Protein AF-A0A5D2F192-F1 (afdb_monomer_lite)

pLDDT: mean 70.92, std 15.69, range [38.0, 87.81]

InterPro domains:
  IPR010547 Plant specific mitochondrial import receptor subunit TOM20 [PTHR32409] (1-77)
  IPR011990 Tetratricopeptide-like helical domain superfamily [G3DSA:1.25.40.10] (1-84)
  IPR011990 Tetratricopeptide-like helical domain superfamily [SSF48452] (2-71)

Sequence (106 aa):
MIQDAISKLEEALSINPKKHDALWCLGNAQTSFAFLTNKEDEARPYFEKAAQYFQQAVDEDPSNEIYLKSLEISTSKGRRRYGVIECDPLVRKGLEKTVSIWEQNE

Structure (mmCIF, N/CA/C/O backbone):
data_AF-A0A5D2F192-F1
#
_entry.id   AF-A0A5D2F192-F1
#
loop_
_atom_site.group_PDB
_atom_site.id
_atom_site.type_symbol
_atom_site.label_atom_id
_atom_site.label_alt_id
_atom_site.label_comp_id
_atom_site.label_asym_id
_atom_site.label_entity_id
_atom_site.label_seq_id
_atom_site.pdbx_PDB_ins_code
_atom_site.Cartn_x
_atom_site.Cartn_y
_atom_site.Cartn_z
_atom_site.occupancy
_atom_site.B_iso_or_equiv
_atom_site.auth_seq_id
_atom_site.auth_comp_id
_atom_site.auth_asym_id
_atom_site.auth_atom_id
_atom_site.pdbx_PDB_model_num
ATOM 1 N N . MET A 1 1 ? 9.084 11.683 -4.789 1.00 64.44 1 MET A N 1
ATOM 2 C CA . MET A 1 1 ? 9.397 10.348 -5.366 1.00 64.44 1 MET A CA 1
ATOM 3 C C . MET A 1 1 ? 8.525 9.313 -4.661 1.00 64.44 1 MET A C 1
ATOM 5 O O . MET A 1 1 ? 8.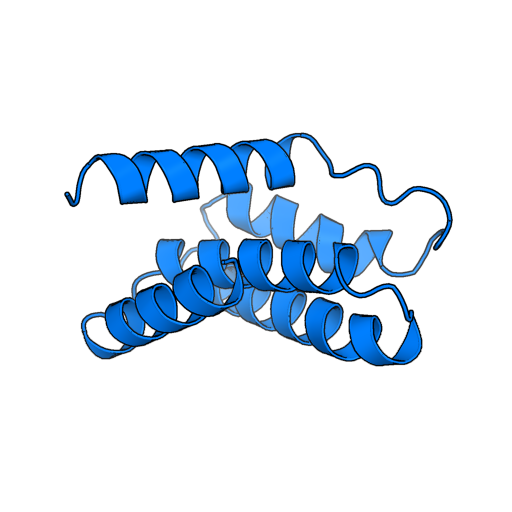215 9.540 -3.504 1.00 64.44 1 MET A O 1
ATOM 9 N N . ILE A 1 2 ? 8.103 8.213 -5.297 1.00 73.69 2 ILE A N 1
ATOM 10 C CA . ILE A 1 2 ? 7.157 7.245 -4.683 1.00 73.69 2 ILE A CA 1
ATOM 11 C C . ILE A 1 2 ? 7.679 6.664 -3.356 1.00 73.69 2 ILE A C 1
ATOM 13 O O . ILE A 1 2 ? 6.904 6.463 -2.429 1.00 73.69 2 ILE A O 1
ATOM 17 N N . GLN A 1 3 ? 8.995 6.484 -3.222 1.00 77.38 3 GLN A N 1
ATOM 18 C CA . GLN A 1 3 ? 9.620 6.113 -1.946 1.00 77.38 3 GLN A CA 1
ATOM 19 C C . GLN A 1 3 ? 9.378 7.138 -0.831 1.00 77.38 3 GLN A C 1
ATOM 21 O O . GLN A 1 3 ? 9.137 6.742 0.298 1.00 77.38 3 GLN A O 1
ATOM 26 N N . ASP A 1 4 ? 9.371 8.436 -1.144 1.00 79.31 4 ASP A N 1
ATOM 27 C CA . ASP A 1 4 ? 9.058 9.491 -0.170 1.00 79.31 4 ASP A CA 1
ATOM 28 C C . ASP A 1 4 ? 7.593 9.398 0.289 1.00 79.31 4 ASP A C 1
ATOM 30 O O . ASP A 1 4 ? 7.291 9.559 1.468 1.00 79.31 4 ASP A O 1
ATOM 34 N N . ALA A 1 5 ? 6.687 9.043 -0.633 1.00 77.81 5 ALA A N 1
ATOM 35 C CA . ALA A 1 5 ? 5.289 8.762 -0.312 1.00 77.81 5 ALA A CA 1
ATOM 36 C C . ALA A 1 5 ? 5.140 7.562 0.627 1.00 77.81 5 ALA A C 1
ATOM 38 O O . ALA A 1 5 ? 4.370 7.632 1.581 1.00 77.81 5 ALA A O 1
ATOM 39 N N . ILE A 1 6 ? 5.905 6.495 0.386 1.00 82.88 6 ILE A N 1
ATOM 40 C CA . ILE A 1 6 ? 5.948 5.320 1.261 1.00 82.88 6 ILE A 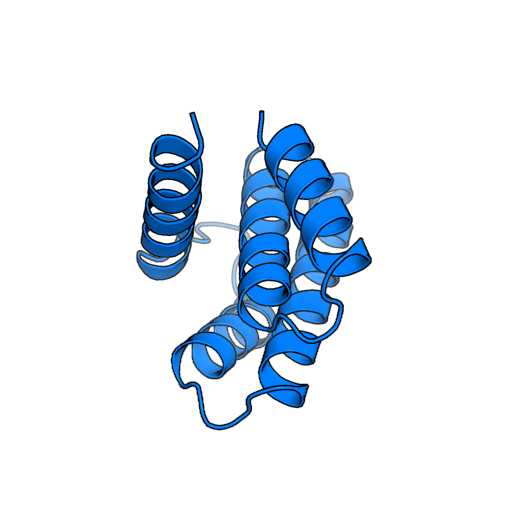CA 1
ATOM 41 C C . ILE A 1 6 ? 6.446 5.720 2.652 1.00 82.88 6 ILE A C 1
ATOM 43 O O . ILE A 1 6 ? 5.738 5.467 3.620 1.00 82.88 6 ILE A O 1
ATOM 47 N N . SER A 1 7 ? 7.580 6.422 2.754 1.00 84.94 7 SER A N 1
ATOM 48 C CA . SER A 1 7 ? 8.136 6.852 4.044 1.00 84.94 7 SER A CA 1
ATOM 49 C C . SER A 1 7 ? 7.155 7.707 4.849 1.00 84.94 7 SER A C 1
ATOM 51 O O . SER A 1 7 ? 6.918 7.420 6.019 1.00 84.94 7 SER A O 1
ATOM 53 N N . LYS A 1 8 ? 6.507 8.705 4.226 1.00 82.38 8 LYS A N 1
ATOM 54 C CA . LYS A 1 8 ? 5.527 9.550 4.932 1.00 82.38 8 LYS A CA 1
ATOM 55 C C . LYS A 1 8 ? 4.276 8.777 5.359 1.00 82.38 8 LYS A C 1
ATOM 57 O O . LYS A 1 8 ? 3.694 9.076 6.400 1.00 82.38 8 LYS A O 1
ATOM 62 N N . LEU A 1 9 ? 3.841 7.789 4.573 1.00 81.44 9 LEU A N 1
ATOM 63 C CA . LEU A 1 9 ? 2.726 6.917 4.950 1.00 81.44 9 LEU A CA 1
ATOM 64 C C . LEU A 1 9 ? 3.104 5.973 6.100 1.00 81.44 9 LEU A C 1
ATOM 66 O O . LEU A 1 9 ? 2.272 5.733 6.973 1.00 81.44 9 LEU A O 1
ATOM 70 N N . GLU A 1 10 ? 4.343 5.480 6.142 1.00 83.50 10 GLU A N 1
ATOM 71 C CA . GLU A 1 10 ? 4.860 4.700 7.272 1.00 83.50 10 GLU A CA 1
ATOM 72 C C . GLU A 1 10 ? 4.975 5.551 8.545 1.00 83.50 10 GLU A C 1
ATOM 74 O O . GLU A 1 10 ? 4.554 5.105 9.611 1.00 83.50 10 GLU A O 1
ATOM 79 N N . GLU A 1 11 ? 5.431 6.804 8.448 1.00 83.69 11 GLU A N 1
ATOM 80 C CA . GLU A 1 11 ? 5.400 7.749 9.574 1.00 83.69 11 GLU A CA 1
ATOM 81 C C . GLU A 1 11 ? 3.965 8.019 10.048 1.00 83.69 11 GLU A C 1
ATOM 83 O O . GLU A 1 11 ? 3.681 7.986 11.247 1.00 83.69 11 GLU A O 1
ATOM 88 N N . ALA A 1 12 ? 3.026 8.211 9.116 1.00 80.88 12 ALA A N 1
ATOM 89 C CA . ALA A 1 12 ? 1.617 8.399 9.444 1.00 80.88 12 ALA A CA 1
ATOM 90 C C . ALA A 1 12 ? 1.014 7.172 10.151 1.00 80.88 12 ALA A C 1
ATOM 92 O O . ALA A 1 12 ? 0.216 7.336 11.075 1.00 80.88 12 ALA A O 1
ATOM 93 N N . LEU A 1 13 ? 1.412 5.957 9.764 1.00 79.06 13 LEU A N 1
ATOM 94 C CA . LEU A 1 13 ? 1.036 4.723 10.461 1.00 79.06 13 LEU A CA 1
ATOM 95 C C . LEU A 1 13 ? 1.722 4.586 11.820 1.00 79.06 13 LEU A C 1
ATOM 97 O O . LEU A 1 13 ? 1.117 4.060 12.748 1.00 79.06 13 LEU A O 1
ATOM 101 N N . SER A 1 14 ? 2.945 5.093 11.976 1.00 79.94 14 SER A N 1
ATOM 102 C CA . SER A 1 14 ? 3.614 5.130 13.279 1.00 79.94 14 SER A CA 1
ATOM 103 C C . SER A 1 14 ? 2.890 6.047 14.270 1.00 79.94 14 SER A C 1
ATOM 105 O O . SER A 1 14 ? 2.928 5.791 15.472 1.00 79.94 14 SER A O 1
ATOM 107 N N . ILE A 1 15 ? 2.228 7.101 13.782 1.00 85.31 15 ILE A N 1
ATOM 108 C CA . ILE A 1 15 ? 1.397 7.998 14.598 1.00 85.31 15 ILE A CA 1
ATOM 109 C C . ILE A 1 15 ? 0.000 7.398 14.810 1.00 85.31 15 ILE A C 1
ATOM 111 O O . ILE A 1 15 ? -0.539 7.461 15.914 1.00 85.31 15 ILE A O 1
ATOM 115 N N . ASN A 1 16 ? -0.598 6.818 13.765 1.00 78.50 16 ASN A N 1
ATOM 116 C CA . ASN A 1 16 ? -1.908 6.179 13.835 1.00 78.50 16 ASN A CA 1
ATOM 117 C C . ASN A 1 16 ? -1.927 4.821 13.107 1.00 78.50 16 ASN A C 1
ATOM 119 O O . ASN A 1 16 ? -2.276 4.758 11.922 1.00 78.50 16 ASN A O 1
ATOM 123 N N . PRO A 1 17 ? -1.629 3.721 13.819 1.00 72.88 17 PRO A N 1
ATOM 124 C CA . PRO A 1 17 ? -1.501 2.397 13.211 1.00 72.88 17 PRO A CA 1
ATOM 125 C C . PRO A 1 17 ? -2.835 1.808 12.740 1.00 72.88 17 PRO A C 1
ATOM 127 O O . PRO A 1 17 ? -2.836 0.862 11.964 1.00 72.88 17 PRO A O 1
ATOM 130 N N . LYS A 1 18 ? -3.970 2.382 13.161 1.00 74.94 18 LYS A N 1
ATOM 131 C CA . LYS A 1 18 ? -5.319 1.957 12.749 1.00 74.94 18 LYS A CA 1
ATOM 132 C C . LYS A 1 18 ? -5.838 2.689 11.514 1.00 74.94 18 LYS A C 1
ATOM 134 O O . LYS A 1 18 ? -7.017 2.604 11.175 1.00 74.94 18 LYS A O 1
ATOM 139 N N . LYS A 1 19 ? -4.992 3.478 10.847 1.00 81.25 19 LYS A N 1
ATOM 140 C CA . LYS A 1 19 ? -5.409 4.227 9.663 1.00 81.25 19 LYS A CA 1
ATOM 141 C C . LYS A 1 19 ? -5.423 3.310 8.440 1.00 81.25 19 LYS A C 1
ATOM 143 O O . LYS A 1 19 ? -4.459 3.256 7.678 1.00 81.25 19 LYS A O 1
ATOM 148 N N . HIS A 1 20 ? -6.551 2.637 8.229 1.00 80.75 20 HIS A N 1
ATOM 149 C CA . HIS A 1 20 ? -6.814 1.789 7.060 1.00 80.75 20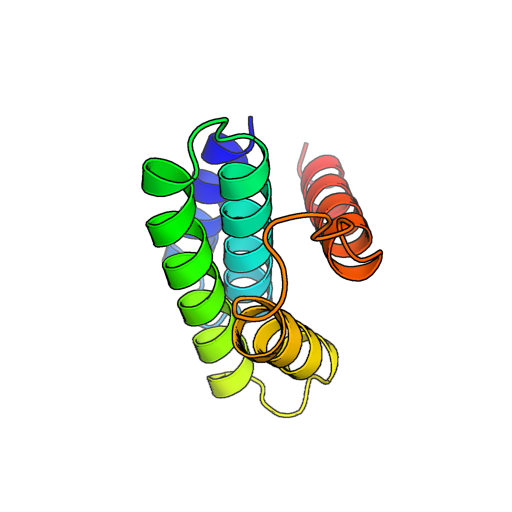 HIS A CA 1
ATOM 150 C C . HIS A 1 20 ? -6.583 2.526 5.724 1.00 80.75 20 HIS A C 1
ATOM 152 O O . HIS A 1 20 ? -6.058 1.942 4.777 1.00 80.75 20 HIS A O 1
ATOM 158 N N . ASP A 1 21 ? -6.849 3.838 5.657 1.00 80.12 21 ASP A N 1
ATOM 159 C CA . ASP A 1 21 ? -6.531 4.661 4.480 1.00 80.12 21 ASP A CA 1
ATOM 160 C C . ASP A 1 21 ? -5.031 4.713 4.168 1.00 80.12 21 ASP A C 1
ATOM 162 O O . ASP A 1 21 ? -4.645 4.699 2.999 1.00 80.12 21 ASP A O 1
ATOM 166 N N . ALA A 1 22 ? -4.174 4.767 5.192 1.00 85.00 22 ALA A N 1
ATOM 167 C CA . ALA A 1 22 ? -2.727 4.808 5.002 1.00 85.00 22 ALA A CA 1
ATOM 168 C C . ALA A 1 22 ? -2.193 3.446 4.534 1.00 85.00 22 ALA A C 1
ATOM 170 O O . ALA A 1 22 ? -1.362 3.409 3.627 1.00 85.00 22 ALA A O 1
ATOM 171 N N . LEU A 1 23 ? -2.737 2.341 5.063 1.00 87.00 23 LEU A N 1
ATOM 172 C CA . LEU A 1 23 ? -2.460 0.984 4.571 1.00 87.00 23 LEU A CA 1
ATOM 173 C C . LEU A 1 23 ? -2.840 0.845 3.090 1.00 87.00 23 LEU A C 1
ATOM 175 O O . LEU A 1 23 ? -2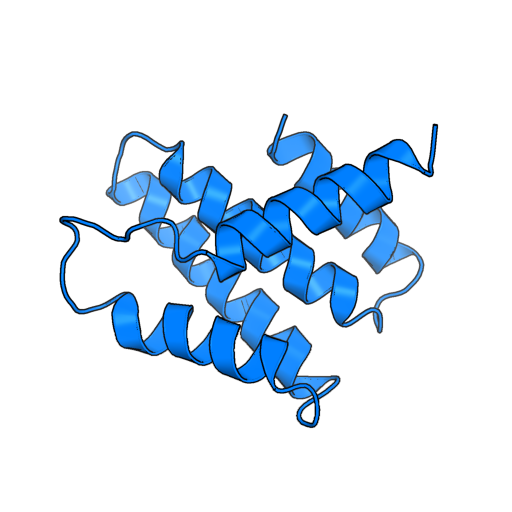.036 0.406 2.269 1.00 87.00 23 LEU A O 1
ATOM 179 N N . TRP A 1 24 ? -4.033 1.306 2.709 1.00 85.25 24 TRP A N 1
ATOM 180 C CA . TRP A 1 24 ? -4.461 1.290 1.311 1.00 85.25 24 TRP A CA 1
ATOM 181 C C . TRP A 1 24 ? -3.563 2.155 0.409 1.00 85.25 24 TRP A C 1
ATOM 183 O O . TRP A 1 24 ? -3.168 1.737 -0.682 1.00 85.25 24 TRP A O 1
ATOM 193 N N . CYS A 1 25 ? -3.174 3.347 0.870 1.00 83.12 25 CYS A N 1
ATOM 194 C CA . CYS A 1 25 ? -2.251 4.208 0.130 1.00 83.12 25 CYS A CA 1
ATOM 195 C C . CYS A 1 25 ? -0.858 3.575 -0.025 1.00 83.12 25 CYS A C 1
ATOM 197 O O . CYS A 1 25 ? -0.261 3.706 -1.094 1.00 83.12 25 CYS A O 1
ATOM 199 N N . LEU A 1 26 ? -0.362 2.844 0.981 1.00 85.62 26 LEU A N 1
ATOM 200 C CA . LEU A 1 26 ? 0.897 2.101 0.883 1.00 85.62 26 LEU A CA 1
ATOM 201 C C . LEU A 1 26 ? 0.829 1.024 -0.194 1.00 85.62 26 LEU A C 1
ATOM 203 O O . LEU A 1 26 ? 1.741 0.934 -1.014 1.00 85.62 26 LEU A O 1
ATOM 207 N N . GLY A 1 27 ? -0.259 0.254 -0.248 1.00 86.12 27 GLY A N 1
ATOM 208 C CA . GLY A 1 27 ? -0.457 -0.748 -1.296 1.00 86.12 27 GLY A CA 1
ATOM 209 C C . GLY A 1 27 ? -0.414 -0.140 -2.702 1.00 86.12 27 GLY A C 1
ATOM 210 O O . GLY A 1 27 ? 0.265 -0.656 -3.596 1.00 86.12 27 GLY A O 1
ATOM 211 N N . ASN A 1 28 ? -1.053 1.017 -2.889 1.00 82.56 28 ASN A N 1
ATOM 212 C CA . ASN A 1 28 ? -1.025 1.746 -4.160 1.00 82.56 28 ASN A CA 1
ATOM 213 C C . ASN A 1 28 ? 0.370 2.289 -4.502 1.00 82.56 28 ASN A C 1
ATOM 215 O O . ASN A 1 28 ? 0.800 2.208 -5.658 1.00 82.56 28 ASN A O 1
ATOM 219 N N . ALA A 1 29 ? 1.094 2.817 -3.513 1.00 84.44 29 ALA A N 1
ATOM 220 C CA . ALA A 1 29 ? 2.448 3.321 -3.702 1.00 84.44 29 ALA A CA 1
ATOM 221 C C . ALA A 1 29 ? 3.421 2.189 -4.073 1.00 84.44 29 ALA A C 1
ATOM 223 O O . ALA A 1 29 ? 4.170 2.326 -5.037 1.00 84.44 29 ALA A O 1
ATOM 224 N N . GLN A 1 30 ? 3.352 1.044 -3.386 1.00 84.88 30 GLN A N 1
ATOM 225 C CA . GLN A 1 30 ? 4.161 -0.144 -3.683 1.00 84.88 30 GLN A CA 1
ATOM 226 C C . GLN A 1 30 ? 3.858 -0.705 -5.076 1.00 84.88 30 GLN A C 1
ATOM 228 O O . GLN A 1 30 ? 4.773 -0.983 -5.846 1.00 84.88 30 GLN A O 1
ATOM 233 N N . THR A 1 31 ? 2.578 -0.787 -5.444 1.00 80.50 31 THR A N 1
ATOM 234 C CA . THR A 1 31 ? 2.143 -1.196 -6.788 1.00 80.50 31 THR A CA 1
ATOM 235 C C . THR A 1 31 ? 2.719 -0.268 -7.859 1.00 80.50 31 THR A C 1
ATOM 237 O O . THR A 1 31 ? 3.297 -0.722 -8.843 1.00 80.50 31 THR A O 1
ATOM 240 N N . SER A 1 32 ? 2.629 1.047 -7.650 1.00 79.94 32 SER A N 1
ATOM 241 C CA . SER A 1 32 ? 3.186 2.044 -8.572 1.00 79.94 32 SER A CA 1
ATOM 242 C C . SER A 1 32 ? 4.715 1.962 -8.649 1.00 79.94 32 SER A C 1
ATOM 244 O O . SER A 1 32 ? 5.292 2.122 -9.721 1.00 79.94 32 SER A O 1
ATOM 246 N N . PHE A 1 33 ? 5.383 1.664 -7.532 1.00 80.06 33 PHE A N 1
ATOM 247 C CA . PHE A 1 33 ? 6.827 1.446 -7.493 1.00 80.06 33 PHE A CA 1
ATOM 248 C C . PHE A 1 33 ? 7.239 0.187 -8.266 1.00 80.06 33 PHE A C 1
ATOM 250 O O . PHE A 1 33 ? 8.199 0.219 -9.034 1.00 80.06 33 PHE A O 1
ATOM 257 N N . ALA A 1 34 ? 6.465 -0.891 -8.138 1.00 79.19 34 ALA A N 1
ATOM 258 C CA . ALA A 1 34 ? 6.624 -2.108 -8.923 1.00 79.19 34 ALA A CA 1
ATOM 259 C C . ALA A 1 34 ? 6.485 -1.832 -10.430 1.00 79.19 34 ALA A C 1
ATOM 261 O O . ALA A 1 34 ? 7.282 -2.333 -11.214 1.00 79.19 34 ALA A O 1
ATOM 262 N N . PHE A 1 35 ? 5.543 -0.969 -10.836 1.00 73.44 35 PHE A N 1
ATOM 263 C CA . PHE A 1 35 ? 5.400 -0.542 -12.235 1.00 73.44 35 PHE A CA 1
ATOM 264 C C . PHE A 1 35 ? 6.573 0.276 -12.761 1.00 73.44 35 PHE A C 1
ATOM 266 O O . PHE A 1 35 ? 6.943 0.139 -13.924 1.00 73.44 35 PHE A O 1
ATOM 273 N N . LEU A 1 36 ? 7.149 1.138 -11.924 1.00 74.94 36 LEU A N 1
ATOM 274 C CA . LEU A 1 36 ? 8.356 1.884 -12.281 1.00 74.94 36 LEU A CA 1
ATOM 275 C C . LEU A 1 36 ? 9.608 0.998 -12.285 1.00 74.94 36 LEU A C 1
ATOM 277 O O . LEU A 1 36 ? 10.632 1.374 -12.857 1.00 74.94 36 LEU A O 1
ATOM 281 N N . THR A 1 37 ? 9.542 -0.175 -11.655 1.00 72.94 37 THR A N 1
ATOM 282 C CA . THR A 1 37 ? 10.650 -1.122 -11.599 1.00 72.94 37 THR A CA 1
ATOM 283 C C . THR A 1 37 ? 10.709 -1.897 -12.912 1.00 72.94 37 THR A C 1
ATOM 285 O O . THR A 1 37 ? 9.918 -2.794 -13.176 1.00 72.94 37 THR A O 1
ATOM 288 N N . ASN A 1 38 ? 11.699 -1.570 -13.745 1.00 69.56 38 ASN A N 1
ATOM 289 C CA . ASN A 1 38 ? 11.851 -2.110 -15.102 1.00 69.56 38 ASN A CA 1
ATOM 290 C C . ASN A 1 38 ? 12.176 -3.623 -15.158 1.00 69.56 38 ASN A C 1
ATOM 292 O O . ASN A 1 38 ? 12.322 -4.192 -16.238 1.00 69.56 38 ASN A O 1
ATOM 296 N N . LYS A 1 39 ? 12.351 -4.270 -14.001 1.00 75.38 39 LYS A N 1
ATOM 297 C CA . LYS A 1 39 ? 12.670 -5.692 -13.857 1.00 75.38 39 LYS A CA 1
ATOM 298 C C . LYS A 1 39 ? 11.559 -6.386 -13.086 1.00 75.38 39 LYS A C 1
ATOM 300 O O . LYS A 1 39 ? 11.351 -6.104 -11.911 1.00 75.38 39 LYS A O 1
ATOM 305 N N . GLU A 1 40 ? 10.917 -7.349 -13.735 1.00 65.94 40 GLU A N 1
ATOM 306 C CA . GLU A 1 40 ? 9.854 -8.171 -13.146 1.00 65.94 40 GLU A CA 1
ATOM 307 C C . GLU A 1 40 ? 10.286 -8.853 -11.839 1.00 65.94 40 GLU A C 1
ATOM 309 O O . GLU A 1 40 ? 9.522 -8.889 -10.876 1.00 65.94 40 GLU A O 1
ATOM 314 N N . ASP A 1 41 ? 11.520 -9.358 -11.791 1.00 75.00 41 ASP A N 1
ATOM 315 C CA . ASP A 1 41 ? 12.042 -10.078 -10.626 1.00 75.00 41 ASP A CA 1
ATOM 316 C C . ASP A 1 41 ? 12.159 -9.166 -9.393 1.00 75.00 41 ASP A C 1
ATOM 318 O O . ASP A 1 41 ? 11.833 -9.567 -8.280 1.00 75.00 41 ASP A O 1
ATOM 322 N N . GLU A 1 42 ? 12.528 -7.899 -9.611 1.00 77.56 42 GLU A N 1
ATOM 323 C CA . GLU A 1 42 ? 12.556 -6.883 -8.557 1.00 77.56 42 GLU A CA 1
ATOM 324 C C . GLU A 1 42 ? 11.150 -6.324 -8.273 1.00 77.56 42 GLU A C 1
ATOM 326 O O . GLU A 1 42 ? 10.876 -5.946 -7.142 1.00 77.56 42 GLU A O 1
ATOM 331 N N . ALA A 1 43 ? 10.235 -6.317 -9.251 1.00 74.88 43 ALA A N 1
ATOM 332 C CA . ALA A 1 43 ? 8.861 -5.823 -9.112 1.00 74.88 43 ALA A CA 1
ATOM 333 C C . ALA A 1 43 ? 7.941 -6.771 -8.317 1.00 74.88 43 ALA A C 1
ATOM 335 O O . ALA A 1 43 ? 7.079 -6.317 -7.562 1.00 74.88 43 ALA A O 1
ATOM 336 N N . ARG A 1 44 ? 8.123 -8.091 -8.463 1.00 76.88 44 ARG A N 1
ATOM 337 C CA . ARG A 1 44 ? 7.354 -9.134 -7.758 1.00 76.88 44 ARG A CA 1
ATOM 338 C C . ARG A 1 44 ? 7.194 -8.898 -6.254 1.00 76.88 44 ARG A C 1
ATOM 340 O O . ARG A 1 44 ? 6.044 -8.842 -5.813 1.00 76.88 44 ARG A O 1
ATOM 347 N N . PRO A 1 45 ? 8.275 -8.719 -5.471 1.00 82.12 45 PRO A N 1
ATOM 348 C CA . PRO A 1 45 ? 8.145 -8.532 -4.031 1.00 82.12 45 PRO A CA 1
ATOM 349 C C . PRO A 1 45 ? 7.347 -7.272 -3.674 1.00 82.12 45 PRO A C 1
ATOM 351 O O . PRO A 1 45 ? 6.645 -7.269 -2.667 1.00 82.12 45 PRO A O 1
ATOM 354 N N . TYR A 1 46 ? 7.384 -6.219 -4.499 1.00 81.88 46 TYR A N 1
ATOM 355 C CA . TYR A 1 46 ? 6.581 -5.013 -4.272 1.00 81.88 46 TYR A CA 1
ATOM 356 C C . TYR A 1 46 ? 5.086 -5.257 -4.507 1.00 81.88 46 TYR A C 1
ATOM 358 O O . TYR A 1 46 ? 4.264 -4.764 -3.735 1.00 81.88 46 TYR A O 1
ATOM 366 N N . PHE A 1 47 ? 4.718 -6.060 -5.511 1.00 79.31 47 PHE A N 1
ATOM 367 C CA . PHE A 1 47 ? 3.325 -6.473 -5.714 1.00 79.31 47 PHE A CA 1
ATOM 368 C C . PHE A 1 47 ? 2.805 -7.350 -4.572 1.00 79.31 47 PHE A C 1
ATOM 370 O O . PHE A 1 47 ? 1.678 -7.157 -4.116 1.00 79.31 47 PHE A O 1
ATOM 377 N N . GLU A 1 48 ? 3.621 -8.282 -4.076 1.00 82.50 48 GLU A N 1
ATOM 378 C CA . GLU A 1 48 ? 3.256 -9.103 -2.915 1.00 82.50 48 GLU A CA 1
ATOM 379 C C . GLU A 1 48 ? 3.064 -8.239 -1.666 1.00 82.50 48 GLU A C 1
ATOM 381 O O . GLU A 1 48 ? 2.055 -8.362 -0.970 1.00 82.50 48 GLU A O 1
ATOM 386 N N . LYS A 1 49 ? 3.978 -7.292 -1.427 1.00 85.00 49 LYS A N 1
ATOM 387 C CA . LYS A 1 49 ? 3.886 -6.356 -0.301 1.00 85.00 49 LYS A CA 1
ATOM 388 C C . LYS A 1 49 ? 2.662 -5.441 -0.417 1.00 85.00 49 LYS A C 1
ATOM 390 O O . LYS A 1 49 ? 1.996 -5.174 0.578 1.00 85.00 49 LYS A O 1
ATOM 395 N N . ALA A 1 50 ? 2.312 -5.009 -1.629 1.00 84.88 50 ALA A N 1
ATOM 396 C CA . ALA A 1 50 ? 1.098 -4.239 -1.872 1.00 84.88 50 ALA A CA 1
ATOM 397 C C . ALA A 1 50 ? -0.173 -5.022 -1.512 1.00 84.88 50 ALA A C 1
ATOM 399 O O . ALA A 1 50 ? -1.045 -4.495 -0.821 1.00 84.88 50 ALA A O 1
ATOM 400 N N . ALA A 1 51 ? -0.255 -6.288 -1.933 1.00 84.31 51 ALA A N 1
ATOM 401 C CA . ALA A 1 51 ? -1.379 -7.162 -1.607 1.00 84.31 51 ALA A CA 1
ATOM 402 C C . ALA A 1 51 ? -1.525 -7.364 -0.090 1.00 84.31 51 ALA A C 1
ATOM 404 O O . ALA A 1 51 ? -2.644 -7.348 0.420 1.00 84.31 51 ALA A O 1
ATOM 405 N N . GLN A 1 52 ? -0.409 -7.477 0.638 1.00 87.81 52 GLN A N 1
ATOM 406 C CA . GLN A 1 52 ? -0.420 -7.550 2.101 1.00 87.81 52 GLN A CA 1
ATOM 407 C C . GLN A 1 52 ? -1.025 -6.294 2.739 1.00 87.81 52 GLN A C 1
ATOM 409 O O . GLN A 1 52 ? -1.910 -6.415 3.583 1.00 87.81 52 GLN A O 1
ATOM 414 N N . TYR A 1 53 ? -0.623 -5.095 2.306 1.00 86.50 53 TYR A N 1
ATOM 415 C CA . TYR A 1 53 ? -1.189 -3.854 2.845 1.00 86.50 53 TYR A CA 1
ATOM 416 C C . TYR A 1 53 ? -2.681 -3.697 2.528 1.00 86.50 53 TYR A C 1
ATOM 418 O O . TYR A 1 53 ? -3.446 -3.257 3.385 1.00 86.50 53 TYR A O 1
ATOM 426 N N . PHE A 1 54 ? -3.126 -4.097 1.332 1.00 85.44 54 PHE A N 1
ATOM 427 C CA . PHE A 1 54 ? -4.555 -4.108 1.008 1.00 85.44 54 PHE A CA 1
ATOM 428 C C . PHE A 1 54 ? -5.330 -5.102 1.866 1.00 85.44 54 PHE A C 1
ATOM 430 O O . PHE A 1 54 ? -6.432 -4.789 2.306 1.00 85.44 54 PHE A O 1
ATOM 437 N N . GLN A 1 55 ? -4.749 -6.268 2.148 1.00 86.69 55 GLN A N 1
ATOM 438 C CA . GLN A 1 55 ? -5.370 -7.253 3.024 1.00 86.69 55 GLN A CA 1
ATOM 439 C C . GLN A 1 55 ? -5.532 -6.707 4.443 1.00 86.69 55 GLN A C 1
ATOM 441 O O . GLN A 1 55 ? -6.597 -6.879 5.025 1.00 86.69 55 GLN A O 1
ATOM 446 N N . GLN A 1 56 ? -4.519 -6.014 4.970 1.00 87.31 56 GLN A N 1
ATOM 447 C CA . GLN A 1 56 ? -4.604 -5.354 6.276 1.00 87.31 56 GLN A CA 1
ATOM 448 C C . GLN A 1 56 ? -5.649 -4.232 6.280 1.00 87.31 56 GLN A C 1
ATOM 450 O O . GLN A 1 56 ? -6.410 -4.113 7.229 1.00 87.31 56 GLN A O 1
ATOM 455 N N . ALA A 1 57 ? -5.738 -3.438 5.208 1.00 85.06 57 ALA A N 1
ATOM 456 C CA . ALA A 1 57 ? -6.759 -2.396 5.096 1.00 85.06 57 ALA A CA 1
ATOM 457 C C . ALA A 1 57 ? -8.188 -2.974 5.095 1.00 85.06 57 ALA A C 1
ATOM 459 O O . ALA A 1 57 ? -9.080 -2.391 5.704 1.00 85.06 57 ALA A O 1
ATOM 460 N N . VAL A 1 58 ? -8.395 -4.122 4.437 1.00 86.81 58 VAL A N 1
ATOM 461 C CA . VAL A 1 58 ? -9.671 -4.860 4.449 1.00 86.81 58 VAL A CA 1
ATOM 462 C C . VAL A 1 58 ? -9.953 -5.492 5.811 1.00 86.81 58 VAL A C 1
ATOM 464 O O . VAL A 1 58 ? -11.107 -5.550 6.209 1.00 86.81 58 VAL A O 1
ATOM 467 N N . ASP A 1 59 ? -8.936 -5.987 6.515 1.00 87.69 59 ASP A N 1
ATOM 468 C CA . ASP A 1 59 ? -9.111 -6.574 7.850 1.00 87.69 59 ASP A CA 1
ATOM 469 C C . ASP A 1 59 ? -9.560 -5.514 8.871 1.00 87.69 59 ASP A C 1
ATOM 471 O O . ASP A 1 59 ? -10.460 -5.759 9.671 1.00 87.69 59 ASP A O 1
ATOM 475 N N . GLU A 1 60 ? -8.999 -4.304 8.772 1.00 87.00 60 GLU A N 1
ATOM 476 C CA . GLU A 1 60 ? -9.384 -3.160 9.605 1.00 87.00 60 GLU A CA 1
ATOM 477 C C . GLU A 1 60 ? -10.769 -2.597 9.233 1.00 87.00 60 GLU A C 1
ATOM 479 O O . GLU A 1 60 ? -11.565 -2.291 10.123 1.00 87.00 60 GLU A O 1
ATOM 484 N N . ASP A 1 61 ? -11.081 -2.460 7.937 1.00 83.94 61 ASP A N 1
ATOM 485 C CA . ASP A 1 61 ? -12.407 -2.044 7.460 1.00 83.94 61 ASP A CA 1
ATOM 486 C C . ASP A 1 61 ? -12.897 -2.920 6.290 1.00 83.94 61 ASP A C 1
ATOM 488 O O . ASP A 1 61 ? -12.723 -2.577 5.110 1.00 83.94 61 ASP A O 1
ATOM 492 N N . PRO A 1 62 ? -13.577 -4.039 6.598 1.00 82.12 62 PRO A N 1
ATOM 493 C CA . PRO A 1 62 ? -14.125 -4.929 5.580 1.00 82.12 62 PRO A CA 1
ATOM 494 C C . PRO A 1 62 ? -15.403 -4.377 4.938 1.00 82.12 62 PRO A C 1
ATOM 496 O O . PRO A 1 62 ? -15.882 -4.938 3.954 1.00 82.12 62 PRO A O 1
ATOM 499 N N . SER A 1 63 ? -15.976 -3.294 5.476 1.00 84.44 63 SER A N 1
ATOM 500 C CA . SER A 1 63 ? -17.167 -2.653 4.908 1.00 84.44 63 SER A CA 1
ATOM 501 C C . SER A 1 63 ? -16.809 -1.738 3.736 1.00 84.44 63 SER A C 1
ATOM 503 O O . SER A 1 63 ? -17.676 -1.360 2.946 1.00 84.44 63 SER A O 1
ATOM 505 N N . ASN A 1 64 ? -15.529 -1.390 3.594 1.00 78.81 64 ASN A N 1
ATOM 506 C CA . ASN A 1 64 ? -15.055 -0.522 2.538 1.00 78.81 64 ASN A CA 1
ATOM 507 C C . ASN A 1 64 ? -14.832 -1.288 1.223 1.00 78.81 64 ASN A C 1
ATOM 509 O O . ASN A 1 64 ? -13.801 -1.923 0.981 1.00 78.81 64 ASN A O 1
ATOM 513 N N . GLU A 1 65 ? -15.799 -1.159 0.314 1.00 80.56 65 GLU A N 1
ATOM 514 C CA . GLU A 1 65 ? -15.769 -1.770 -1.019 1.00 80.56 65 GLU A CA 1
ATOM 515 C C . GLU A 1 65 ? -14.524 -1.397 -1.842 1.00 80.56 65 GLU A C 1
ATOM 517 O O . GLU A 1 65 ? -14.116 -2.149 -2.729 1.00 80.56 65 GLU A O 1
ATOM 522 N N . ILE A 1 66 ? -13.903 -0.240 -1.577 1.00 80.75 66 ILE A N 1
ATOM 523 C CA . ILE A 1 66 ? -12.693 0.193 -2.286 1.00 80.75 66 ILE A CA 1
ATOM 524 C C . ILE A 1 66 ? -11.518 -0.721 -1.930 1.00 80.75 66 ILE A C 1
ATOM 526 O O . ILE A 1 66 ? -10.746 -1.104 -2.814 1.00 80.75 66 ILE A O 1
ATOM 530 N N . TYR A 1 67 ? -11.390 -1.098 -0.659 1.00 81.00 67 TYR A N 1
ATOM 531 C CA . TYR A 1 67 ? -10.303 -1.953 -0.187 1.00 81.00 67 TYR A CA 1
ATOM 532 C C . TYR A 1 67 ? -10.489 -3.381 -0.681 1.00 81.00 67 TYR A C 1
ATOM 534 O O . TYR A 1 67 ? -9.546 -3.957 -1.222 1.00 81.00 67 TYR A O 1
ATOM 542 N N . LEU A 1 68 ? -11.721 -3.895 -0.624 1.00 81.75 68 LEU A N 1
ATOM 543 C CA . LEU A 1 68 ? -12.071 -5.203 -1.179 1.00 81.75 68 LEU A CA 1
ATOM 544 C C . LEU A 1 68 ? -11.749 -5.290 -2.673 1.00 81.75 68 LEU A C 1
ATOM 546 O O . LEU A 1 68 ? -11.078 -6.227 -3.100 1.00 81.75 68 LEU A O 1
ATOM 550 N N . LYS A 1 69 ? -12.143 -4.282 -3.463 1.00 80.75 69 LYS A N 1
ATOM 551 C CA . LYS A 1 69 ? -11.802 -4.224 -4.894 1.00 80.75 69 LYS A CA 1
ATOM 552 C C . LYS A 1 69 ? -10.295 -4.168 -5.122 1.00 80.75 69 LYS A C 1
ATOM 554 O O . LYS A 1 69 ? -9.793 -4.830 -6.021 1.00 80.75 69 LYS A O 1
ATOM 559 N N . SER A 1 70 ? -9.567 -3.399 -4.317 1.00 78.69 70 SER A N 1
ATOM 560 C CA . SER A 1 70 ? -8.110 -3.264 -4.463 1.00 78.69 70 SER A CA 1
ATOM 561 C C . SER A 1 70 ? -7.393 -4.583 -4.162 1.00 78.69 70 SER A C 1
ATOM 563 O O . SER A 1 70 ? -6.567 -5.025 -4.955 1.00 78.69 70 SER A O 1
ATOM 565 N N . LEU A 1 71 ? -7.783 -5.262 -3.081 1.00 81.69 71 LEU A N 1
ATOM 566 C CA . LEU A 1 71 ? -7.282 -6.584 -2.710 1.00 81.69 71 LEU A CA 1
ATOM 567 C C . LEU A 1 71 ? -7.619 -7.651 -3.762 1.00 81.69 71 LEU A C 1
ATOM 569 O O . LEU A 1 71 ? -6.755 -8.452 -4.130 1.00 81.69 71 LEU A O 1
ATOM 573 N N . GLU A 1 72 ? -8.859 -7.657 -4.258 1.00 79.69 72 GLU A N 1
ATOM 574 C CA . GLU A 1 72 ? -9.302 -8.569 -5.313 1.00 79.69 72 GLU A CA 1
ATOM 575 C C . GLU A 1 72 ? -8.477 -8.364 -6.584 1.00 79.69 72 GLU A C 1
ATOM 577 O O . GLU A 1 72 ? -8.023 -9.333 -7.183 1.00 79.69 72 GLU A O 1
ATOM 582 N N . ILE A 1 73 ? -8.210 -7.121 -6.980 1.00 71.50 73 ILE A N 1
ATOM 583 C CA . ILE A 1 73 ? -7.395 -6.821 -8.161 1.00 71.50 73 ILE A CA 1
ATOM 584 C C . ILE A 1 73 ? -5.955 -7.305 -7.958 1.00 71.50 73 ILE A C 1
ATOM 586 O O . ILE A 1 73 ? -5.419 -7.999 -8.827 1.00 71.50 73 ILE A O 1
ATOM 590 N N . SER A 1 74 ? -5.349 -7.016 -6.805 1.00 70.12 74 SER A N 1
ATOM 591 C CA . SER A 1 74 ? -3.984 -7.450 -6.490 1.00 70.12 74 SER A CA 1
ATOM 592 C C . SER A 1 74 ? -3.844 -8.976 -6.451 1.00 70.12 74 SER A C 1
ATOM 594 O O . SER A 1 74 ? -2.877 -9.517 -6.984 1.00 70.12 74 SER A O 1
ATOM 596 N N . THR A 1 75 ? -4.831 -9.683 -5.896 1.00 67.75 75 THR A N 1
ATOM 597 C CA . THR A 1 75 ? -4.805 -11.148 -5.735 1.00 67.75 75 THR A CA 1
ATOM 598 C C . THR A 1 75 ? -5.268 -11.891 -6.991 1.00 67.75 75 THR A C 1
ATOM 600 O O . THR A 1 75 ? -4.658 -12.876 -7.407 1.00 67.75 75 THR A O 1
ATOM 603 N N . SER A 1 76 ? -6.345 -11.428 -7.631 1.00 58.12 76 SER A N 1
ATOM 604 C CA . SER A 1 76 ? -6.992 -12.111 -8.755 1.00 58.12 76 SER A CA 1
ATOM 605 C C . SER A 1 76 ? -6.362 -11.789 -10.111 1.00 58.12 76 SER A C 1
ATOM 607 O O . SER A 1 76 ? -6.421 -12.642 -11.004 1.00 58.12 76 SER A O 1
ATOM 609 N N . LYS A 1 77 ? -5.777 -10.597 -10.317 1.00 51.03 77 LYS A N 1
ATOM 610 C CA . LYS A 1 77 ? -5.145 -10.227 -11.603 1.00 51.03 77 LYS A CA 1
ATOM 611 C C . LYS A 1 77 ? -3.626 -10.409 -11.620 1.00 51.03 77 LYS A C 1
ATOM 613 O O . LYS A 1 77 ? -3.078 -10.599 -12.703 1.00 51.03 77 LYS A O 1
ATOM 618 N N . GLY A 1 78 ? -2.963 -10.513 -10.463 1.00 47.00 78 GLY A N 1
ATOM 619 C CA . GLY A 1 78 ? -1.520 -10.794 -10.361 1.00 47.00 78 GLY A CA 1
ATOM 620 C C . GLY A 1 78 ? -1.061 -12.122 -10.992 1.00 47.00 78 GLY A C 1
ATOM 621 O O . GLY A 1 78 ? 0.134 -12.335 -11.177 1.00 47.00 78 GLY A O 1
ATOM 622 N N . ARG A 1 79 ? -1.993 -13.013 -11.376 1.00 43.22 79 ARG A N 1
ATOM 623 C CA . ARG A 1 79 ? -1.702 -14.290 -12.061 1.00 43.22 79 ARG A CA 1
ATOM 624 C C . ARG A 1 79 ? -2.123 -14.379 -13.531 1.00 43.22 79 ARG A C 1
ATOM 626 O O . ARG A 1 79 ? -1.762 -15.359 -14.180 1.00 43.22 79 ARG A O 1
ATOM 633 N N . ARG A 1 80 ? -2.861 -13.417 -14.101 1.00 40.28 80 ARG A N 1
ATOM 634 C CA . ARG A 1 80 ? -3.281 -13.482 -15.518 1.00 40.28 80 ARG A CA 1
ATOM 635 C C . ARG A 1 80 ? -2.758 -12.273 -16.296 1.00 40.28 80 ARG A C 1
ATOM 637 O O . ARG A 1 80 ? -3.411 -11.244 -16.340 1.00 40.28 80 ARG A O 1
ATOM 644 N N . ARG A 1 81 ? -1.620 -12.481 -16.975 1.00 40.53 81 ARG A N 1
ATOM 645 C CA . ARG A 1 81 ? -0.918 -11.587 -17.925 1.00 40.53 81 ARG A CA 1
ATOM 646 C C . ARG A 1 81 ? -0.110 -10.428 -17.321 1.00 40.53 81 ARG A C 1
ATOM 648 O O . ARG A 1 81 ? -0.562 -9.289 -17.270 1.00 40.53 81 ARG A O 1
ATOM 655 N N . TYR A 1 82 ? 1.173 -10.706 -17.085 1.00 41.81 82 TYR A N 1
ATOM 656 C CA . TYR A 1 82 ? 2.266 -9.744 -17.286 1.00 41.81 82 TYR A CA 1
ATOM 657 C C . TYR A 1 82 ? 2.314 -9.320 -18.766 1.00 41.81 82 TYR A C 1
ATOM 659 O O . TYR A 1 82 ? 3.059 -9.862 -19.575 1.00 41.81 82 TYR A O 1
ATOM 667 N N . GLY A 1 83 ? 1.431 -8.412 -19.165 1.00 38.00 83 GLY A N 1
ATOM 668 C CA . GLY A 1 83 ? 1.414 -7.890 -20.532 1.00 38.00 83 GLY A CA 1
ATOM 669 C C . GLY A 1 83 ? 0.700 -6.559 -20.645 1.00 38.00 83 GLY A C 1
ATOM 670 O O . GLY A 1 83 ? 1.134 -5.707 -21.403 1.00 38.00 83 GLY A O 1
ATOM 671 N N . VAL A 1 84 ? -0.345 -6.356 -19.848 1.00 38.41 84 VAL A N 1
ATOM 672 C CA . VAL A 1 84 ? -0.998 -5.063 -19.655 1.00 38.41 84 VAL A CA 1
ATOM 673 C C . VAL A 1 84 ? -1.689 -5.162 -18.297 1.00 38.41 84 VAL A C 1
ATOM 675 O O . VAL A 1 84 ? -2.879 -5.459 -18.229 1.00 38.41 84 VAL A O 1
ATOM 678 N N . ILE A 1 85 ? -0.964 -4.972 -17.190 1.00 46.16 85 ILE A N 1
ATOM 679 C CA . ILE A 1 85 ? -1.673 -4.444 -16.024 1.00 46.16 85 ILE A CA 1
ATOM 680 C C . ILE A 1 85 ? -1.871 -2.978 -16.392 1.00 46.16 85 ILE A C 1
ATOM 682 O O . ILE A 1 85 ? -1.026 -2.127 -16.127 1.00 46.16 85 ILE A O 1
ATOM 686 N N . GLU A 1 86 ? -2.923 -2.721 -17.170 1.00 40.41 86 GLU A N 1
ATOM 687 C CA . GLU A 1 86 ? -3.426 -1.371 -17.358 1.00 40.41 86 GLU A CA 1
ATOM 688 C C . GLU A 1 86 ? -3.546 -0.833 -15.940 1.00 40.41 86 GLU A C 1
ATOM 690 O O . GLU A 1 86 ? -4.106 -1.519 -15.081 1.00 40.41 86 GLU A O 1
ATOM 695 N N . CYS A 1 87 ? -2.884 0.290 -15.665 1.00 45.94 87 CYS A N 1
ATOM 696 C CA . CYS A 1 87 ? -2.940 0.945 -14.372 1.00 45.94 87 CYS A CA 1
ATOM 697 C C . CYS A 1 87 ? -4.414 1.303 -14.166 1.00 45.94 87 CYS A C 1
ATOM 699 O O . CYS A 1 87 ? -4.881 2.330 -14.662 1.00 45.94 87 CYS A O 1
ATOM 701 N N . ASP A 1 88 ? -5.158 0.354 -13.585 1.00 48.66 88 ASP A N 1
ATOM 702 C CA . ASP A 1 88 ? -6.614 0.332 -13.529 1.00 48.66 88 ASP A CA 1
ATOM 703 C C . ASP A 1 88 ? -7.012 1.706 -12.967 1.00 48.66 88 ASP A C 1
ATOM 705 O O . ASP A 1 88 ? -6.335 2.202 -12.058 1.00 48.66 88 ASP A O 1
ATOM 709 N N . PRO A 1 89 ? -8.046 2.383 -13.488 1.00 53.19 89 PRO A N 1
ATOM 710 C CA . PRO A 1 89 ? -8.366 3.763 -13.115 1.00 53.19 89 PRO A CA 1
ATOM 711 C C . PRO A 1 89 ? -8.516 3.982 -11.599 1.00 53.19 89 PRO A C 1
ATOM 713 O O . PRO A 1 89 ? -8.419 5.112 -11.135 1.00 53.19 89 PRO A O 1
ATOM 716 N N . LEU A 1 90 ? -8.686 2.916 -10.810 1.00 51.31 90 LEU A N 1
ATOM 717 C CA . LEU A 1 90 ? -8.613 2.920 -9.348 1.00 51.31 90 LEU A CA 1
ATOM 718 C C . LEU A 1 90 ? -7.205 3.166 -8.781 1.00 51.31 90 LEU A C 1
ATOM 720 O O . LEU A 1 90 ? -7.091 3.930 -7.830 1.00 51.31 90 LEU A O 1
ATOM 724 N N . VAL A 1 91 ? -6.147 2.585 -9.357 1.00 52.00 91 VAL A N 1
ATOM 725 C CA . VAL A 1 91 ? -4.746 2.860 -8.976 1.00 52.00 91 VAL A CA 1
ATOM 726 C C . VAL A 1 91 ? -4.389 4.296 -9.346 1.00 52.00 91 VAL A C 1
ATOM 728 O O . VAL A 1 91 ? -3.815 5.018 -8.535 1.00 52.00 91 VAL A O 1
ATOM 731 N N . ARG A 1 92 ? -4.820 4.755 -10.529 1.00 48.72 92 ARG A N 1
ATOM 732 C CA . ARG A 1 92 ? -4.669 6.157 -10.945 1.00 48.72 92 ARG A CA 1
ATOM 733 C C . ARG A 1 92 ? -5.415 7.111 -10.010 1.00 48.72 92 ARG A C 1
ATOM 735 O O . ARG A 1 92 ? -4.827 8.079 -9.549 1.00 48.72 92 ARG A O 1
ATOM 742 N N . LYS A 1 93 ? -6.659 6.793 -9.649 1.00 53.34 93 LYS A N 1
ATOM 743 C CA . LYS A 1 93 ? -7.465 7.582 -8.706 1.00 53.34 93 LYS A CA 1
ATOM 744 C C . LYS A 1 93 ? -6.915 7.531 -7.281 1.00 53.34 93 LYS A C 1
ATOM 746 O O . LYS A 1 93 ? -7.047 8.502 -6.542 1.00 53.34 93 LYS A O 1
ATOM 751 N N . GLY A 1 94 ? -6.303 6.415 -6.887 1.00 54.97 94 GLY A N 1
ATOM 752 C CA . GLY A 1 94 ? -5.545 6.282 -5.647 1.00 54.97 94 GLY A CA 1
ATOM 753 C C . GLY A 1 94 ? -4.328 7.194 -5.649 1.00 54.97 94 GLY A C 1
ATOM 754 O O . GLY A 1 94 ? -4.138 7.927 -4.687 1.00 54.97 94 GLY A O 1
ATOM 755 N N . LEU A 1 95 ? -3.588 7.238 -6.759 1.00 52.84 95 LEU A N 1
ATOM 756 C CA . LEU A 1 95 ? -2.461 8.145 -6.945 1.00 52.84 95 LEU A CA 1
ATOM 757 C C . LEU A 1 95 ? -2.909 9.613 -6.903 1.00 52.84 95 LEU A C 1
ATOM 759 O O . LEU A 1 95 ? -2.336 10.396 -6.155 1.00 52.84 95 LEU A O 1
ATOM 763 N N . GLU A 1 96 ? -3.978 9.972 -7.618 1.00 54.75 96 GLU A N 1
ATOM 764 C CA . GLU A 1 96 ? -4.566 11.319 -7.596 1.00 54.75 96 GLU A CA 1
ATOM 765 C C . GLU A 1 96 ? -5.027 11.702 -6.188 1.00 54.75 96 GLU A C 1
ATOM 767 O O . GLU A 1 96 ? -4.696 12.782 -5.716 1.00 54.75 96 GLU A O 1
ATOM 772 N N . LYS A 1 97 ? -5.702 10.800 -5.463 1.00 56.12 97 LYS A N 1
ATOM 773 C CA . LYS A 1 97 ? -6.070 11.035 -4.061 1.00 56.12 97 LYS A CA 1
ATOM 774 C C . LYS A 1 97 ? -4.851 11.184 -3.158 1.00 56.12 97 LYS A C 1
ATOM 776 O O . LYS A 1 97 ? -4.855 12.076 -2.319 1.00 56.12 97 LYS A O 1
ATOM 781 N 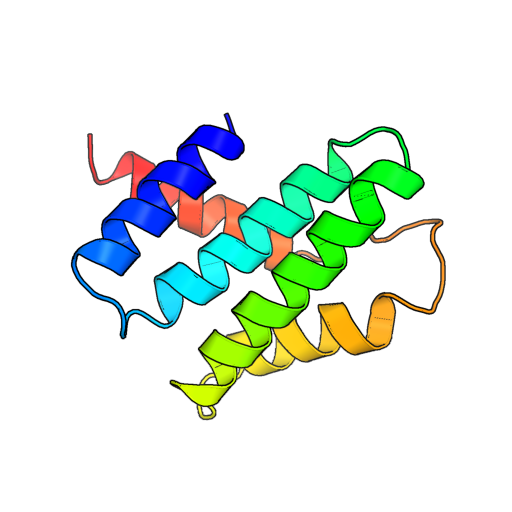N . THR A 1 98 ? -3.825 10.345 -3.303 1.00 52.53 98 THR A N 1
ATOM 782 C CA . THR A 1 98 ? -2.596 10.485 -2.510 1.00 52.53 98 THR A CA 1
ATOM 783 C C . THR A 1 98 ? -1.909 11.811 -2.803 1.00 52.53 98 THR A C 1
ATOM 785 O O . THR A 1 98 ? -1.554 12.506 -1.863 1.00 52.53 98 THR A O 1
ATOM 788 N N . VAL A 1 99 ? -1.819 12.224 -4.069 1.00 55.50 99 VAL A N 1
ATOM 789 C CA . VAL A 1 99 ? -1.272 13.528 -4.464 1.00 55.50 99 VAL A CA 1
ATOM 790 C C . VAL A 1 99 ? -2.124 14.673 -3.909 1.00 55.50 99 VAL A C 1
ATOM 792 O O . VAL A 1 99 ? -1.573 15.602 -3.340 1.00 55.50 99 VAL A O 1
ATOM 795 N N . SER A 1 100 ? -3.456 14.589 -3.954 1.00 52.94 100 SER A N 1
ATOM 796 C CA . SER A 1 100 ? -4.336 15.621 -3.385 1.00 52.94 100 SER A CA 1
ATOM 797 C C . SER A 1 100 ? -4.295 15.703 -1.854 1.00 52.94 100 SER A C 1
ATOM 799 O O . SER A 1 100 ? -4.481 16.786 -1.304 1.00 52.94 100 SER A O 1
ATOM 801 N N . ILE A 1 101 ? -4.078 14.585 -1.149 1.00 51.19 101 ILE A N 1
ATOM 802 C CA . ILE A 1 101 ? -3.854 14.581 0.310 1.00 51.19 101 ILE A CA 1
ATOM 803 C C . ILE A 1 101 ? -2.505 15.238 0.638 1.00 51.19 101 ILE A C 1
ATOM 805 O O . ILE A 1 101 ? -2.379 15.919 1.655 1.00 51.19 101 ILE A O 1
ATOM 809 N N . TRP A 1 102 ? -1.517 15.054 -0.235 1.00 45.16 102 TRP A N 1
ATOM 810 C CA . TRP A 1 102 ? -0.195 15.664 -0.144 1.00 45.16 102 TRP A CA 1
ATOM 811 C C . TRP A 1 102 ? -0.200 17.171 -0.411 1.00 45.16 102 TRP A C 1
ATOM 813 O O . TRP A 1 102 ? 0.380 17.911 0.371 1.00 45.16 102 TRP A O 1
ATOM 823 N N . GLU A 1 103 ? -0.900 17.634 -1.448 1.00 46.16 103 GLU A N 1
ATOM 824 C CA . GLU A 1 103 ? -0.990 19.060 -1.811 1.00 46.16 103 GLU A CA 1
ATOM 825 C C . GLU A 1 103 ? -1.725 19.908 -0.756 1.00 46.16 103 GLU A C 1
ATOM 827 O O . GLU A 1 103 ? -1.555 21.118 -0.698 1.00 46.16 103 GLU A O 1
ATOM 832 N N . GLN A 1 104 ? -2.535 19.279 0.102 1.00 43.12 104 GLN A N 1
ATOM 833 C CA . GLN A 1 104 ? -3.225 19.940 1.219 1.00 43.12 104 GLN A CA 1
ATOM 834 C C . GLN A 1 104 ? -2.411 19.985 2.526 1.00 43.12 104 GLN A C 1
ATOM 836 O O . GLN A 1 104 ? -2.899 20.539 3.508 1.00 43.12 104 GLN A O 1
ATOM 841 N N . ASN A 1 105 ? -1.215 19.387 2.570 1.00 42.94 105 ASN A N 1
ATOM 842 C CA . ASN A 1 105 ? -0.332 1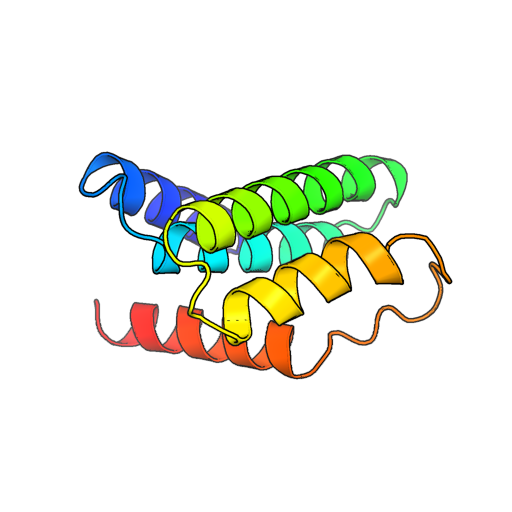9.380 3.747 1.00 42.94 105 ASN A CA 1
ATOM 843 C C . ASN A 1 105 ? 0.975 20.172 3.524 1.00 42.94 105 ASN A C 1
ATOM 845 O O . ASN A 1 105 ? 1.948 19.932 4.241 1.00 42.94 105 ASN A O 1
ATOM 849 N N . GLU A 1 106 ? 1.000 21.096 2.556 1.00 41.78 106 GLU A N 1
ATOM 850 C CA . GLU A 1 106 ? 2.074 22.089 2.365 1.00 41.78 106 GLU A CA 1
ATOM 851 C C . GLU A 1 106 ? 1.621 23.493 2.794 1.00 41.78 106 GLU A C 1
ATOM 853 O O . GLU A 1 106 ? 0.450 23.852 2.523 1.00 41.78 106 GLU A O 1
#

Foldseek 3Di:
DLVVLLVVLVVVCVVPVLPLLSLQLNLLSLQVVLVVPPDVVVSVVSLVSSLVSLVVSCVSPVVDPLSVVSNCCSPVVVPPDPPPPPCPVSSVVSVVVSVVVVVVVD

Radius of gyration: 13.17 Å; chains: 1; bounding box: 30×36×35 Å

Secondary structure (DSSP, 8-state):
-HHHHHHHHHHHHHH-TT-HHHHHHHHHHHHHHHHH-S-HHHHHHHHHHHHHHHHHHHHH-TT-HHHHHHHHHHHHHTTS-TT-----HHHHHHHHHHHHHHHTT-

Organism: Gossypium darwinii (NCBI:txid34276)